Protein AF-A0A925ZMP0-F1 (afdb_monomer_lite)

Radius of gyration: 11.56 Å; chains: 1; bounding box: 27×20×29 Å

Structure (mmCIF, N/CA/C/O backbone):
data_AF-A0A925ZMP0-F1
#
_entry.id   AF-A0A925ZMP0-F1
#
loop_
_atom_site.group_PDB
_atom_site.id
_atom_site.type_symbol
_atom_site.label_atom_id
_atom_site.label_alt_id
_atom_site.label_comp_id
_atom_site.label_asym_id
_atom_site.label_entity_id
_atom_site.label_seq_id
_atom_site.pdbx_PDB_ins_code
_atom_site.Cartn_x
_atom_site.Cartn_y
_atom_site.Cartn_z
_atom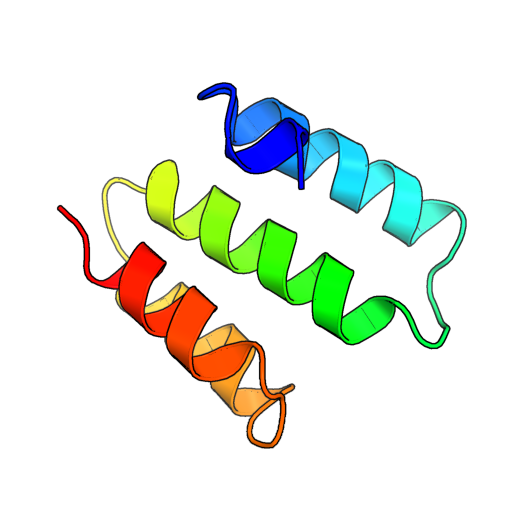_site.occupancy
_atom_site.B_iso_or_equiv
_atom_site.auth_seq_id
_atom_site.auth_comp_id
_atom_site.auth_asym_id
_atom_site.auth_atom_id
_atom_site.pdbx_PDB_model_num
ATOM 1 N N . TRP A 1 1 ? -1.852 10.348 -8.117 1.00 53.75 1 TRP A N 1
ATOM 2 C CA . TRP A 1 1 ? -2.464 9.066 -7.710 1.00 53.75 1 TRP A CA 1
ATOM 3 C C . TRP A 1 1 ? -3.963 9.267 -7.523 1.00 53.75 1 TRP A C 1
ATOM 5 O O . TRP A 1 1 ? -4.446 9.284 -6.398 1.00 53.75 1 TRP A O 1
ATOM 15 N N . THR A 1 2 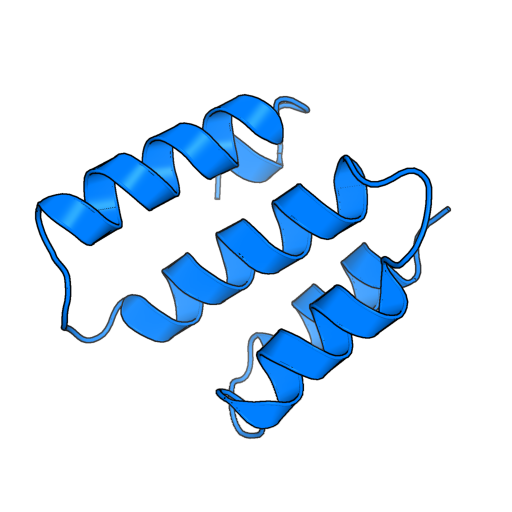? -4.700 9.452 -8.617 1.00 53.03 2 THR A N 1
ATOM 16 C CA . THR A 1 2 ? -6.104 9.896 -8.578 1.00 53.03 2 THR A 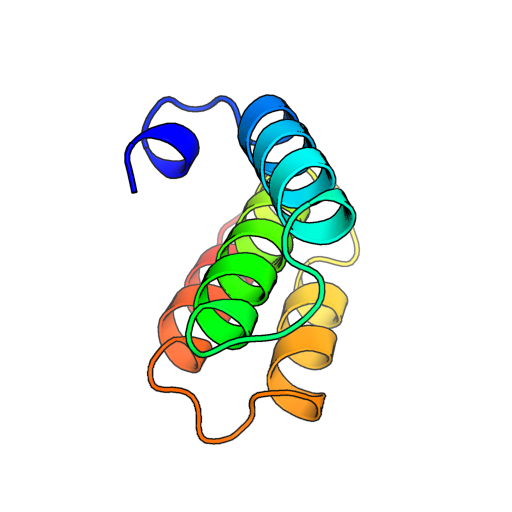CA 1
ATOM 17 C C . THR A 1 2 ? -7.019 8.886 -7.867 1.00 53.03 2 THR A C 1
ATOM 19 O O . THR A 1 2 ? -7.865 9.276 -7.071 1.00 53.03 2 THR A O 1
ATOM 22 N N . ALA A 1 3 ? -6.739 7.583 -8.015 1.00 55.34 3 ALA A N 1
ATOM 23 C CA . ALA A 1 3 ? -7.501 6.503 -7.379 1.00 55.34 3 ALA A CA 1
ATOM 24 C C . ALA A 1 3 ? -7.408 6.455 -5.836 1.00 55.34 3 ALA A C 1
ATOM 26 O O . ALA A 1 3 ? -8.319 5.940 -5.197 1.00 55.34 3 ALA A O 1
ATOM 27 N N . LEU A 1 4 ? -6.339 6.985 -5.220 1.00 58.16 4 LEU A N 1
ATOM 28 C CA . LEU A 1 4 ? -6.251 7.083 -3.752 1.00 58.16 4 LEU A CA 1
ATOM 29 C C . LEU A 1 4 ? -6.889 8.360 -3.196 1.00 58.16 4 LEU A C 1
ATOM 31 O O . LEU A 1 4 ? -7.231 8.401 -2.015 1.00 58.16 4 LEU A O 1
ATOM 35 N N . THR A 1 5 ? -6.993 9.413 -4.004 1.00 57.81 5 THR A N 1
ATOM 36 C CA . THR A 1 5 ? -7.495 10.730 -3.581 1.00 57.81 5 THR A CA 1
ATOM 37 C C . THR A 1 5 ? -9.013 10.859 -3.667 1.00 57.81 5 THR A C 1
ATOM 39 O O . THR A 1 5 ? -9.572 11.678 -2.954 1.00 57.81 5 THR A O 1
ATOM 42 N N . GLU A 1 6 ? -9.695 10.031 -4.462 1.00 55.94 6 GLU A N 1
ATOM 43 C CA . GLU A 1 6 ? -11.157 10.108 -4.646 1.00 55.94 6 GLU A CA 1
ATOM 44 C C . GLU A 1 6 ? -11.976 9.290 -3.629 1.00 55.94 6 GLU A C 1
ATOM 46 O O . GLU A 1 6 ? -13.168 9.073 -3.819 1.00 55.94 6 GLU A O 1
ATOM 51 N N . GLY A 1 7 ? -11.369 8.816 -2.536 1.00 57.25 7 GLY A N 1
ATOM 52 C CA . GLY A 1 7 ? -12.120 8.150 -1.463 1.00 57.25 7 GLY A CA 1
ATOM 53 C C . GLY A 1 7 ? -12.680 6.767 -1.821 1.00 57.25 7 GLY A C 1
ATOM 54 O O . GLY A 1 7 ? -13.555 6.273 -1.118 1.00 57.25 7 GLY A O 1
ATOM 55 N N . VAL A 1 8 ? -12.163 6.107 -2.868 1.00 74.69 8 VAL A N 1
ATOM 56 C CA . VAL A 1 8 ? -12.587 4.748 -3.263 1.00 74.69 8 VAL A CA 1
ATOM 57 C C . VAL A 1 8 ? -11.431 3.743 -3.136 1.00 74.69 8 VAL A C 1
ATOM 59 O O . VAL A 1 8 ? -10.945 3.207 -4.137 1.00 74.69 8 VAL A O 1
ATOM 62 N N . PRO A 1 9 ? -10.942 3.464 -1.915 1.00 77.88 9 PRO A N 1
ATOM 63 C CA . PRO A 1 9 ? -9.804 2.568 -1.715 1.00 77.88 9 PRO A CA 1
ATOM 64 C C . PRO A 1 9 ? -10.055 1.142 -2.243 1.00 77.88 9 PRO A C 1
ATOM 66 O O . PRO A 1 9 ? -9.129 0.497 -2.728 1.00 77.88 9 PRO A O 1
ATOM 69 N N . GLN A 1 10 ? -11.304 0.671 -2.280 1.00 80.94 10 GLN A N 1
ATOM 70 C CA . GLN A 1 10 ? -11.675 -0.603 -2.908 1.00 80.94 10 GLN A CA 1
ATOM 71 C C . GLN A 1 10 ? -11.405 -0.603 -4.421 1.00 80.94 10 GLN A C 1
ATOM 73 O O . GLN A 1 10 ? -10.894 -1.584 -4.959 1.00 80.94 10 GLN A O 1
ATOM 78 N N . ARG A 1 11 ? -11.677 0.513 -5.109 1.00 84.06 11 ARG A N 1
ATOM 79 C CA . ARG A 1 11 ? -11.378 0.663 -6.541 1.00 84.06 11 ARG A CA 1
ATOM 80 C C . ARG A 1 11 ? -9.874 0.718 -6.787 1.00 84.06 11 ARG A C 1
ATOM 82 O O . ARG A 1 11 ? -9.399 0.147 -7.764 1.00 84.06 11 ARG A O 1
ATOM 89 N N . ALA A 1 12 ? -9.111 1.342 -5.889 1.00 85.56 12 ALA A N 1
ATOM 90 C CA . ALA A 1 12 ? -7.652 1.321 -5.967 1.00 85.56 12 ALA A CA 1
ATOM 91 C C . ALA A 1 12 ? -7.096 -0.113 -5.880 1.00 85.56 12 ALA A C 1
ATOM 93 O O . ALA A 1 12 ? -6.209 -0.465 -6.654 1.00 85.56 12 ALA A O 1
ATOM 94 N N . LEU A 1 13 ? -7.655 -0.962 -5.008 1.00 88.06 13 LEU A N 1
ATOM 95 C CA . LEU A 1 13 ? -7.270 -2.376 -4.925 1.00 88.06 13 LEU A CA 1
ATOM 96 C C . LEU A 1 13 ? -7.594 -3.150 -6.209 1.00 88.06 13 LEU A C 1
ATOM 98 O O . LEU A 1 13 ? -6.768 -3.945 -6.649 1.00 88.06 13 LEU A O 1
ATOM 102 N N . GLN A 1 14 ? -8.750 -2.893 -6.829 1.00 87.81 14 GLN A N 1
ATOM 103 C CA . GLN A 1 14 ? -9.124 -3.518 -8.104 1.00 87.81 14 GLN A CA 1
ATOM 104 C C . GLN A 1 14 ? -8.167 -3.129 -9.236 1.00 87.81 14 GLN A C 1
ATOM 106 O O . GLN A 1 14 ? -7.670 -4.001 -9.943 1.00 87.81 14 GLN A O 1
ATOM 111 N N . VAL A 1 15 ? -7.853 -1.837 -9.372 1.00 87.81 15 VAL A N 1
ATOM 112 C CA . VAL A 1 15 ? -6.928 -1.346 -10.408 1.00 87.81 15 VAL A CA 1
ATOM 113 C C . VAL A 1 15 ? -5.518 -1.904 -10.202 1.00 87.81 15 VAL A C 1
ATOM 115 O O . VAL A 1 15 ? -4.851 -2.281 -11.163 1.00 87.81 15 VAL A O 1
ATOM 118 N N . VAL A 1 16 ? -5.060 -2.005 -8.951 1.00 90.12 16 VAL A N 1
ATOM 119 C CA . VAL A 1 16 ? -3.769 -2.632 -8.638 1.00 90.12 16 VAL A CA 1
ATOM 120 C C . VAL A 1 16 ? -3.763 -4.122 -8.989 1.00 90.12 16 VAL A C 1
ATOM 122 O O . VAL A 1 16 ? -2.757 -4.604 -9.511 1.00 90.12 16 VAL A O 1
ATOM 125 N N . ALA A 1 17 ? -4.853 -4.845 -8.727 1.00 90.00 17 ALA A N 1
ATOM 126 C CA . ALA A 1 17 ? -4.967 -6.254 -9.095 1.00 90.00 17 ALA A CA 1
ATOM 127 C C . ALA A 1 17 ? -4.899 -6.442 -10.619 1.00 90.00 17 ALA A C 1
ATOM 129 O O . ALA A 1 17 ? -4.057 -7.201 -11.087 1.00 90.00 17 ALA A O 1
ATOM 130 N N . GLU A 1 18 ? -5.670 -5.668 -11.393 1.00 90.25 18 GLU A N 1
ATOM 131 C CA . GLU A 1 18 ? -5.614 -5.718 -12.863 1.00 90.25 18 GLU A CA 1
ATOM 132 C C . GLU A 1 18 ? -4.203 -5.407 -13.384 1.00 90.25 18 GLU A C 1
ATOM 134 O O . GLU A 1 18 ? -3.674 -6.101 -14.256 1.00 90.25 18 GLU A O 1
ATOM 139 N N . HIS A 1 19 ? -3.557 -4.377 -12.829 1.00 90.19 19 HIS A N 1
ATOM 140 C CA . HIS A 1 19 ? -2.194 -4.035 -13.216 1.00 90.19 19 HIS A CA 1
ATOM 141 C C . HIS A 1 19 ? -1.216 -5.166 -12.888 1.00 90.19 19 HIS A C 1
ATOM 143 O O . HIS A 1 19 ? -0.299 -5.412 -13.664 1.00 90.19 19 HIS A O 1
ATOM 149 N N . ARG A 1 20 ? -1.362 -5.845 -11.745 1.00 92.06 20 ARG A N 1
ATOM 150 C CA . ARG A 1 20 ? -0.498 -6.974 -11.380 1.00 92.06 20 ARG A CA 1
ATOM 151 C C . ARG A 1 20 ? -0.650 -8.136 -12.359 1.00 92.06 20 ARG A C 1
ATOM 153 O O . ARG A 1 20 ? 0.364 -8.709 -12.735 1.00 92.06 20 ARG A O 1
ATOM 160 N N . ASP A 1 21 ? -1.868 -8.440 -12.793 1.00 91.81 21 ASP A N 1
ATOM 161 C CA . ASP A 1 21 ? -2.121 -9.548 -13.722 1.00 91.81 21 ASP A CA 1
ATOM 162 C C . ASP A 1 21 ? -1.527 -9.282 -15.111 1.00 91.81 21 ASP A C 1
ATOM 164 O O . ASP A 1 21 ? -1.027 -10.191 -15.771 1.00 91.81 21 ASP A O 1
ATOM 168 N N . ARG A 1 22 ? -1.549 -8.020 -15.557 1.00 89.62 22 ARG A N 1
ATOM 169 C CA . ARG A 1 22 ? -1.028 -7.614 -16.874 1.00 89.62 22 ARG A CA 1
ATOM 170 C C . ARG A 1 22 ? 0.468 -7.301 -16.864 1.00 89.62 22 ARG A C 1
ATOM 172 O O . ARG A 1 22 ? 1.137 -7.473 -17.879 1.00 89.62 22 ARG A O 1
ATOM 179 N N . PHE A 1 23 ? 0.973 -6.818 -15.732 1.00 87.81 23 PHE A N 1
ATOM 180 C CA . PHE A 1 23 ? 2.337 -6.330 -15.538 1.00 87.81 23 PHE A CA 1
ATOM 181 C C . PHE A 1 23 ? 2.834 -6.787 -14.161 1.00 87.81 23 PHE A C 1
ATOM 183 O O . PHE A 1 23 ? 2.885 -6.013 -13.194 1.00 87.81 23 PHE A O 1
ATOM 190 N N . ALA A 1 24 ? 3.141 -8.082 -14.067 1.00 86.31 24 ALA A N 1
ATOM 191 C CA . ALA A 1 24 ? 3.597 -8.709 -12.829 1.00 86.31 24 ALA A CA 1
ATOM 192 C C . ALA A 1 24 ? 4.889 -8.053 -12.317 1.00 86.31 24 ALA A C 1
ATOM 194 O O . ALA A 1 24 ? 4.959 -7.667 -11.143 1.00 86.31 24 ALA A O 1
ATOM 195 N N . ASP A 1 25 ? 5.825 -7.814 -13.238 1.00 89.00 25 ASP A N 1
ATOM 196 C CA . ASP A 1 25 ? 7.155 -7.264 -12.991 1.00 89.00 25 ASP A CA 1
ATOM 197 C C . ASP A 1 25 ? 7.352 -5.897 -13.658 1.00 89.00 25 ASP A C 1
ATOM 199 O O . ASP A 1 25 ? 6.653 -5.524 -14.603 1.00 89.00 25 ASP A O 1
ATOM 203 N N . GLY A 1 26 ? 8.341 -5.147 -13.171 1.00 88.38 26 GLY A N 1
ATOM 204 C CA . GLY A 1 26 ? 8.765 -3.880 -13.759 1.00 88.38 26 GLY A CA 1
ATOM 205 C C . GLY A 1 26 ? 9.028 -2.788 -12.728 1.00 88.38 26 GLY A C 1
ATOM 206 O O . GLY A 1 26 ? 8.853 -2.970 -11.524 1.00 88.38 26 GLY A O 1
ATOM 207 N N . ALA A 1 27 ? 9.432 -1.617 -13.217 1.00 88.50 27 ALA A N 1
ATOM 208 C CA . ALA A 1 27 ? 9.837 -0.494 -12.371 1.00 88.50 27 ALA A CA 1
ATOM 209 C C . ALA A 1 27 ? 8.711 0.063 -11.478 1.00 88.50 27 ALA A C 1
ATOM 211 O O . ALA A 1 27 ? 9.011 0.723 -10.496 1.00 88.50 27 ALA A O 1
ATOM 212 N N . LEU A 1 28 ? 7.440 -0.218 -11.796 1.00 89.94 28 LEU A N 1
ATOM 213 C CA . LEU A 1 28 ? 6.264 0.276 -11.063 1.00 89.94 28 LEU A CA 1
ATOM 214 C C . LEU A 1 28 ? 5.776 -0.672 -9.955 1.00 89.94 28 LEU A C 1
ATOM 216 O O . LEU A 1 28 ? 4.724 -0.441 -9.353 1.00 89.94 28 LEU A O 1
ATOM 220 N N . VAL A 1 29 ? 6.490 -1.774 -9.710 1.00 91.94 29 VAL A N 1
ATOM 221 C CA . VAL A 1 29 ? 6.154 -2.733 -8.647 1.00 91.94 29 VAL A CA 1
ATOM 222 C C . VAL A 1 29 ? 6.094 -2.058 -7.264 1.00 91.94 29 VAL A C 1
ATOM 224 O O . VAL A 1 29 ? 5.080 -2.254 -6.585 1.00 91.94 29 VAL A O 1
ATOM 227 N N . PRO A 1 30 ? 7.079 -1.233 -6.845 1.00 91.75 30 PRO A N 1
ATOM 228 C CA . PRO A 1 30 ? 7.035 -0.566 -5.542 1.00 91.75 30 PRO A CA 1
ATOM 229 C C . PRO A 1 30 ? 5.847 0.394 -5.402 1.00 91.75 30 PRO A C 1
ATOM 231 O O . PRO A 1 30 ? 5.158 0.384 -4.382 1.00 91.75 30 PRO A O 1
ATOM 234 N N . GLU A 1 31 ? 5.547 1.183 -6.436 1.00 92.25 31 GLU A N 1
ATOM 235 C CA . GLU A 1 31 ? 4.408 2.104 -6.468 1.00 92.25 31 GLU A CA 1
ATOM 236 C C . GLU A 1 31 ? 3.087 1.353 -6.355 1.00 92.25 31 GLU A C 1
ATOM 238 O O . GLU A 1 31 ? 2.230 1.720 -5.551 1.00 92.25 31 GLU A O 1
ATOM 243 N N . ARG A 1 32 ? 2.926 0.276 -7.125 1.00 93.94 32 ARG A N 1
ATOM 244 C CA . ARG A 1 32 ? 1.735 -0.576 -7.090 1.00 93.94 32 ARG A CA 1
ATOM 245 C C . ARG A 1 32 ? 1.520 -1.174 -5.700 1.00 93.94 32 ARG A C 1
ATOM 247 O O . ARG A 1 32 ? 0.403 -1.141 -5.178 1.00 93.94 32 ARG A O 1
ATOM 254 N N . ASP A 1 33 ? 2.572 -1.714 -5.096 1.00 93.44 33 ASP A N 1
ATOM 255 C CA . ASP A 1 33 ? 2.482 -2.325 -3.773 1.00 93.44 33 ASP A CA 1
ATOM 256 C C . ASP A 1 33 ? 2.210 -1.272 -2.684 1.00 93.44 33 ASP A C 1
ATOM 258 O O . ASP A 1 33 ? 1.428 -1.535 -1.767 1.00 93.44 33 ASP A O 1
ATOM 262 N N . ALA A 1 34 ? 2.743 -0.055 -2.829 1.00 93.31 34 ALA A N 1
ATOM 263 C CA . ALA A 1 34 ? 2.431 1.072 -1.953 1.00 93.31 34 ALA A CA 1
ATOM 264 C C . ALA A 1 34 ? 0.965 1.529 -2.092 1.00 93.31 34 ALA A C 1
ATOM 266 O O . ALA A 1 34 ? 0.311 1.759 -1.073 1.00 93.31 34 ALA A O 1
ATOM 267 N N . ILE A 1 35 ? 0.406 1.600 -3.316 1.00 92.44 35 ILE A N 1
ATOM 268 C CA . ILE A 1 35 ?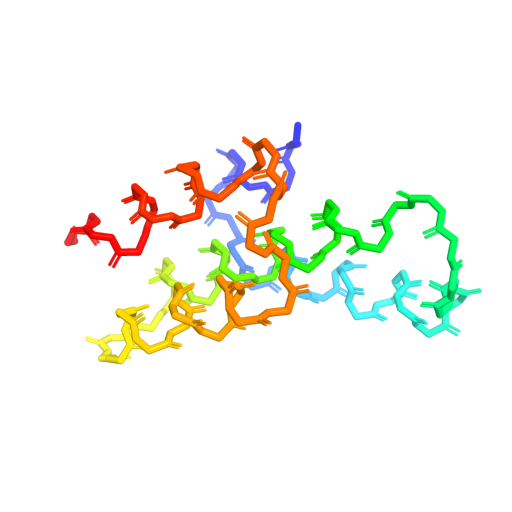 -1.036 1.852 -3.538 1.00 92.44 35 ILE A CA 1
ATOM 269 C C . ILE A 1 35 ? -1.862 0.820 -2.779 1.00 92.44 35 ILE A C 1
ATOM 271 O O . ILE A 1 35 ? -2.788 1.187 -2.054 1.00 92.44 35 ILE A O 1
ATOM 275 N N . ALA A 1 36 ? -1.523 -0.461 -2.926 1.00 91.94 36 ALA A N 1
ATOM 276 C CA . ALA A 1 36 ? -2.261 -1.533 -2.277 1.00 91.94 36 ALA A CA 1
ATOM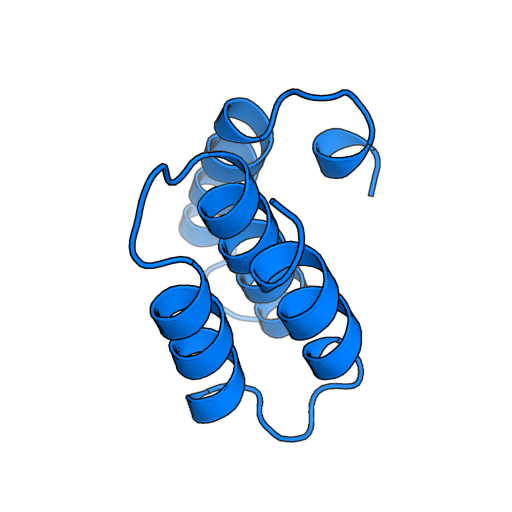 277 C C . ALA A 1 36 ? -2.169 -1.459 -0.750 1.00 91.94 36 ALA A C 1
ATOM 279 O O . ALA A 1 36 ? -3.184 -1.628 -0.080 1.00 91.94 36 ALA A O 1
ATOM 280 N N . ALA A 1 37 ? -0.982 -1.200 -0.196 1.00 93.00 37 ALA A N 1
ATOM 281 C CA . ALA A 1 37 ? -0.790 -1.067 1.245 1.00 93.00 37 ALA A CA 1
ATOM 282 C C . ALA A 1 37 ? -1.622 0.093 1.814 1.00 93.00 37 ALA A C 1
ATOM 284 O O . ALA A 1 37 ? -2.399 -0.112 2.744 1.00 93.00 37 ALA A O 1
ATOM 285 N N . ILE A 1 38 ? -1.551 1.274 1.191 1.00 91.62 38 ILE A N 1
ATOM 286 C CA . ILE A 1 38 ? -2.321 2.452 1.615 1.00 91.62 38 ILE A CA 1
ATOM 287 C C . ILE A 1 38 ? -3.828 2.193 1.512 1.00 91.62 38 ILE A C 1
ATOM 289 O O . ILE A 1 38 ? -4.577 2.499 2.440 1.00 91.62 38 ILE A O 1
ATOM 293 N N . ALA A 1 39 ? -4.289 1.609 0.404 1.00 90.75 39 ALA A N 1
ATOM 294 C CA . ALA A 1 39 ? -5.701 1.296 0.222 1.00 90.75 39 ALA A CA 1
ATOM 295 C C . ALA A 1 39 ? -6.200 0.291 1.273 1.00 90.75 39 ALA A C 1
ATOM 297 O O . ALA A 1 39 ? -7.252 0.519 1.868 1.00 90.75 39 ALA A O 1
ATOM 298 N N . ARG A 1 40 ? -5.422 -0.765 1.567 1.00 90.81 40 ARG A N 1
ATOM 299 C CA . ARG A 1 40 ? -5.745 -1.727 2.634 1.00 90.81 40 ARG A CA 1
ATOM 300 C C . ARG A 1 40 ? -5.823 -1.046 3.991 1.00 90.81 40 ARG A C 1
ATOM 302 O O . ARG A 1 40 ? -6.809 -1.253 4.687 1.00 90.81 40 ARG A O 1
ATOM 309 N N . CYS A 1 41 ? -4.845 -0.208 4.332 1.00 91.12 41 CYS A N 1
ATOM 310 C CA . CYS A 1 41 ? -4.832 0.532 5.591 1.00 91.12 41 CYS A CA 1
ATOM 311 C C . CYS A 1 41 ? -6.075 1.405 5.773 1.00 91.12 41 CYS A C 1
ATOM 31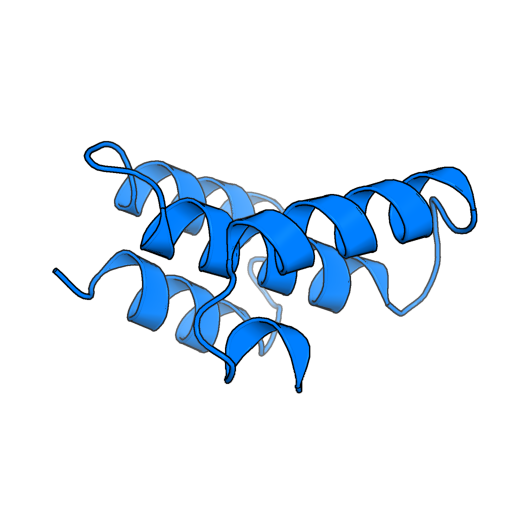3 O O . CYS A 1 41 ? -6.690 1.370 6.831 1.00 91.12 41 CYS A O 1
ATOM 315 N N . ARG A 1 42 ? -6.521 2.086 4.715 1.00 87.94 42 ARG A N 1
ATOM 316 C CA . ARG A 1 42 ? -7.726 2.928 4.755 1.00 87.94 42 ARG A CA 1
ATOM 317 C C . ARG A 1 42 ? -9.037 2.146 4.844 1.00 87.94 42 ARG A C 1
ATOM 319 O O . ARG A 1 42 ? -10.024 2.676 5.335 1.00 87.94 42 ARG A O 1
ATOM 326 N N . THR A 1 43 ? -9.075 0.906 4.355 1.00 86.75 43 THR A N 1
ATOM 327 C CA . THR A 1 43 ? -10.287 0.059 4.410 1.00 86.75 43 THR A CA 1
ATOM 328 C C . THR A 1 43 ? -10.348 -0.866 5.615 1.00 86.75 43 THR A C 1
ATOM 330 O O . THR A 1 43 ? -11.423 -1.351 5.957 1.00 86.75 43 THR A O 1
ATOM 333 N N . ALA A 1 44 ? -9.206 -1.177 6.223 1.00 83.69 44 ALA A N 1
ATOM 334 C CA . ALA A 1 44 ? -9.142 -2.148 7.298 1.00 83.69 44 ALA A CA 1
ATOM 335 C C . ALA A 1 44 ? -9.612 -1.515 8.613 1.00 83.69 44 ALA A C 1
ATOM 337 O O . ALA A 1 44 ? -9.130 -0.456 9.010 1.00 83.69 44 ALA A O 1
ATOM 338 N N . ALA A 1 45 ? -10.528 -2.185 9.312 1.00 73.00 45 ALA A N 1
ATOM 339 C CA . ALA A 1 45 ? -10.923 -1.802 10.668 1.00 73.00 45 ALA A CA 1
ATOM 340 C C . ALA A 1 45 ? -9.843 -2.161 11.706 1.00 73.00 45 ALA A C 1
ATOM 342 O O . ALA A 1 45 ? -9.741 -1.524 12.746 1.00 73.00 45 ALA A O 1
ATOM 343 N N . THR A 1 46 ? -9.020 -3.177 11.423 1.00 84.31 46 THR A N 1
ATOM 344 C CA . THR A 1 46 ? -7.946 -3.663 12.300 1.00 84.31 46 THR A CA 1
ATOM 345 C C . THR A 1 46 ? -6.721 -4.072 11.479 1.00 84.31 46 THR A C 1
ATOM 347 O O . THR A 1 46 ? -6.809 -4.311 10.276 1.00 84.31 46 THR A O 1
ATOM 350 N N . GLY A 1 47 ? -5.546 -4.142 12.112 1.00 84.19 47 GLY A N 1
ATOM 351 C CA . GLY A 1 47 ? -4.330 -4.653 11.462 1.00 84.19 47 GLY A CA 1
ATOM 352 C C . GLY A 1 47 ? -3.664 -3.701 10.459 1.00 84.19 47 GLY A C 1
ATOM 353 O O . GLY A 1 47 ? -2.848 -4.151 9.657 1.00 84.19 47 GLY A O 1
ATOM 354 N N . ARG A 1 48 ? -3.968 -2.395 10.506 1.00 89.06 48 ARG A N 1
ATOM 355 C CA . ARG A 1 48 ? -3.347 -1.372 9.639 1.00 89.06 48 ARG A CA 1
ATOM 356 C C . ARG A 1 48 ? -1.820 -1.345 9.779 1.00 89.06 48 ARG A C 1
ATOM 358 O O . ARG A 1 48 ? -1.115 -1.372 8.774 1.00 89.06 48 ARG A O 1
ATOM 365 N N . ALA A 1 49 ? -1.305 -1.419 11.009 1.00 88.44 49 ALA A N 1
ATOM 366 C CA . ALA A 1 49 ? 0.135 -1.478 11.278 1.00 88.44 49 ALA A CA 1
ATOM 367 C C . ALA A 1 49 ? 0.820 -2.663 10.571 1.00 88.44 49 ALA A C 1
ATOM 369 O O . ALA A 1 49 ? 1.826 -2.478 9.889 1.00 88.44 49 ALA A O 1
ATOM 370 N N . ALA A 1 50 ? 0.215 -3.855 10.623 1.00 90.50 50 ALA A N 1
ATOM 371 C CA . ALA A 1 50 ? 0.751 -5.048 9.967 1.00 90.50 50 ALA A CA 1
ATOM 372 C C . ALA A 1 50 ? 0.827 -4.905 8.433 1.00 90.50 50 ALA A C 1
ATOM 374 O O . ALA A 1 50 ? 1.713 -5.480 7.800 1.00 90.50 50 ALA A O 1
ATOM 375 N N . GLN A 1 51 ? -0.070 -4.124 7.817 1.00 88.69 51 GLN A N 1
ATOM 376 C CA . GLN A 1 51 ? -0.002 -3.821 6.381 1.00 88.69 51 GLN A CA 1
ATOM 377 C C . GLN A 1 51 ? 1.177 -2.895 6.055 1.00 88.69 51 GLN A C 1
ATOM 379 O O . GLN A 1 51 ? 1.885 -3.127 5.073 1.00 88.69 51 GLN A O 1
ATOM 384 N N . GLY A 1 52 ? 1.419 -1.883 6.894 1.00 91.19 52 GLY A N 1
ATOM 385 C CA . GLY A 1 52 ? 2.585 -1.008 6.769 1.00 91.19 52 GLY A CA 1
ATOM 386 C C . GLY A 1 52 ? 3.903 -1.766 6.948 1.00 91.19 52 GLY A C 1
ATOM 387 O O . GLY A 1 52 ? 4.821 -1.617 6.143 1.00 91.19 52 GLY A O 1
ATOM 388 N N . GLU A 1 53 ? 3.975 -2.652 7.942 1.00 93.06 53 GLU A N 1
ATOM 389 C CA . GLU A 1 53 ? 5.130 -3.529 8.166 1.00 93.06 53 GLU A CA 1
ATOM 390 C C . GLU A 1 53 ? 5.367 -4.494 7.002 1.00 93.06 53 GLU A C 1
ATOM 392 O O . GLU A 1 53 ? 6.510 -4.719 6.604 1.00 93.06 53 GLU A O 1
ATOM 397 N N . ALA A 1 54 ? 4.303 -5.049 6.413 1.00 93.31 54 ALA A N 1
ATOM 398 C CA . ALA A 1 54 ? 4.429 -5.926 5.255 1.00 93.31 54 ALA A CA 1
ATOM 399 C C . ALA A 1 54 ? 5.076 -5.207 4.063 1.00 93.31 54 ALA A C 1
ATOM 401 O O . ALA A 1 54 ? 5.949 -5.787 3.418 1.00 93.31 54 ALA A O 1
ATOM 402 N N . PHE A 1 55 ? 4.704 -3.947 3.810 1.00 94.88 55 PHE A N 1
ATOM 403 C CA . PHE A 1 55 ? 5.369 -3.125 2.799 1.00 94.88 55 PHE A CA 1
ATOM 404 C C . PHE A 1 55 ? 6.833 -2.861 3.174 1.00 94.88 55 PHE A C 1
ATOM 406 O O . PHE A 1 55 ? 7.716 -3.077 2.351 1.00 94.88 55 PHE A O 1
ATOM 413 N N . ALA A 1 56 ? 7.102 -2.479 4.426 1.00 95.25 56 ALA A N 1
ATOM 414 C CA . ALA A 1 56 ? 8.452 -2.181 4.906 1.00 95.25 56 ALA A CA 1
ATOM 415 C C . ALA A 1 56 ? 9.424 -3.365 4.778 1.00 95.25 56 ALA A C 1
ATOM 417 O O . ALA A 1 56 ? 10.593 -3.166 4.468 1.00 95.25 56 ALA A O 1
ATOM 418 N N . ARG A 1 57 ? 8.953 -4.603 4.981 1.00 96.06 57 ARG A N 1
ATOM 419 C CA . ARG A 1 57 ? 9.789 -5.806 4.823 1.00 96.06 57 ARG A CA 1
ATOM 420 C C . ARG A 1 57 ? 10.231 -6.055 3.383 1.00 96.06 57 ARG A C 1
ATOM 422 O O . ARG A 1 57 ? 11.287 -6.640 3.181 1.00 96.06 57 ARG A O 1
ATOM 429 N N . ILE A 1 58 ? 9.413 -5.669 2.406 1.00 93.88 58 ILE A N 1
ATOM 430 C CA . ILE A 1 58 ? 9.674 -5.919 0.981 1.00 93.88 58 ILE A CA 1
ATOM 431 C C . ILE A 1 58 ? 10.388 -4.718 0.346 1.00 93.88 58 ILE A C 1
ATOM 433 O O . ILE A 1 58 ? 11.293 -4.892 -0.461 1.00 93.88 58 ILE A O 1
ATOM 437 N N . HIS A 1 59 ? 9.997 -3.504 0.738 1.00 94.31 59 HIS A N 1
ATOM 438 C CA . HIS A 1 59 ? 10.371 -2.235 0.109 1.00 94.31 59 HIS A CA 1
ATOM 439 C C . HIS A 1 59 ? 10.994 -1.262 1.126 1.00 94.31 59 HIS A C 1
ATOM 441 O O . HIS A 1 59 ? 10.658 -0.079 1.147 1.00 94.31 59 HIS A O 1
ATOM 447 N N . GLY A 1 60 ? 11.871 -1.762 2.004 1.00 90.88 60 GLY A N 1
ATOM 448 C CA . GLY A 1 60 ? 12.432 -1.006 3.137 1.00 90.88 60 GLY A CA 1
ATOM 449 C C . GLY A 1 60 ? 13.197 0.265 2.753 1.00 90.88 60 GLY A C 1
ATOM 450 O O . GLY A 1 60 ? 13.095 1.267 3.454 1.00 90.88 60 GLY A O 1
ATOM 451 N N . ASP A 1 61 ? 13.871 0.255 1.603 1.00 92.38 61 ASP A N 1
ATOM 452 C CA . ASP A 1 61 ? 14.619 1.407 1.079 1.00 92.38 61 ASP A CA 1
ATOM 453 C C . ASP A 1 61 ? 13.779 2.283 0.131 1.00 92.38 61 ASP A C 1
ATOM 455 O O . ASP A 1 61 ? 14.282 3.217 -0.495 1.00 92.38 61 ASP A O 1
ATOM 459 N N . SER A 1 62 ? 12.483 1.981 -0.021 1.00 91.75 62 SER A N 1
ATOM 460 C CA . SER A 1 62 ? 11.612 2.732 -0.920 1.00 91.75 62 SER A CA 1
ATOM 461 C C . SER A 1 62 ? 11.307 4.120 -0.353 1.00 91.75 62 SER A C 1
ATOM 463 O O . SER A 1 62 ? 10.857 4.232 0.792 1.00 91.75 62 SER A O 1
ATOM 465 N N . PRO A 1 63 ? 11.387 5.188 -1.170 1.00 92.94 63 PRO A N 1
ATOM 466 C CA . PRO A 1 63 ? 10.948 6.522 -0.758 1.00 92.94 63 PRO A CA 1
ATOM 467 C C . PRO A 1 63 ? 9.442 6.586 -0.437 1.00 92.94 63 PRO A C 1
ATOM 469 O O . PRO A 1 63 ? 8.966 7.566 0.132 1.00 92.94 63 PRO A O 1
ATOM 472 N N . LEU A 1 64 ? 8.670 5.549 -0.789 1.00 94.00 64 LEU A N 1
ATOM 473 C CA . LEU A 1 64 ? 7.239 5.447 -0.500 1.00 94.00 64 LEU A CA 1
ATOM 474 C C . LEU A 1 64 ? 6.943 4.949 0.920 1.00 94.00 64 LEU A C 1
ATOM 476 O O . LEU A 1 64 ? 5.793 5.034 1.354 1.00 94.00 64 LEU A O 1
ATOM 480 N N . LEU A 1 65 ? 7.947 4.452 1.650 1.00 94.06 65 LEU A N 1
ATOM 481 C CA . LEU A 1 65 ? 7.761 3.845 2.968 1.00 94.06 65 LEU A CA 1
ATOM 482 C C . LEU A 1 65 ? 7.098 4.800 3.968 1.00 94.06 65 LEU A C 1
ATOM 484 O O . LEU A 1 65 ? 6.116 4.430 4.610 1.00 94.06 65 LEU A O 1
ATOM 488 N N . GLU A 1 66 ? 7.577 6.041 4.057 1.00 92.62 66 GLU A N 1
ATOM 489 C CA . GLU A 1 66 ? 7.010 7.047 4.968 1.00 92.62 66 GLU A CA 1
ATOM 490 C C . GLU A 1 66 ? 5.548 7.366 4.633 1.00 92.62 66 GLU A C 1
ATOM 492 O O . GLU A 1 66 ? 4.704 7.498 5.521 1.00 92.62 66 GLU A O 1
ATOM 497 N N . ARG A 1 67 ? 5.203 7.385 3.341 1.00 91.25 67 ARG A N 1
ATOM 498 C CA . ARG A 1 67 ? 3.822 7.599 2.895 1.00 91.25 67 ARG A CA 1
ATOM 499 C C . ARG A 1 67 ? 2.907 6.439 3.288 1.00 91.25 67 ARG A C 1
ATOM 501 O O . ARG A 1 67 ? 1.772 6.675 3.699 1.00 91.25 67 ARG A O 1
ATOM 508 N N . VAL A 1 68 ? 3.381 5.199 3.156 1.00 93.19 68 VAL A N 1
ATOM 509 C CA . VAL A 1 68 ? 2.629 4.008 3.575 1.00 93.19 68 VAL A CA 1
ATOM 510 C C . VAL A 1 68 ? 2.436 4.011 5.091 1.00 93.19 68 VAL A C 1
ATOM 512 O O . VAL A 1 68 ? 1.314 3.828 5.552 1.00 93.19 68 VAL A O 1
ATOM 515 N N . ARG A 1 69 ? 3.494 4.284 5.867 1.00 92.50 69 ARG A N 1
ATOM 516 C CA . ARG A 1 69 ? 3.425 4.372 7.336 1.00 92.50 69 ARG A CA 1
ATOM 517 C C . ARG A 1 69 ? 2.402 5.396 7.803 1.00 92.50 69 ARG A C 1
ATOM 519 O O . ARG A 1 69 ? 1.555 5.053 8.621 1.00 92.50 69 ARG A O 1
ATOM 526 N N . SER A 1 70 ? 2.445 6.605 7.244 1.00 91.25 70 SER A N 1
ATOM 527 C CA . SER A 1 70 ? 1.489 7.665 7.568 1.00 91.25 70 SER A CA 1
ATOM 528 C C . SER A 1 70 ? 0.049 7.199 7.339 1.00 91.25 70 SER A C 1
ATOM 530 O O . SER A 1 70 ? -0.743 7.221 8.273 1.00 91.25 70 SER A O 1
ATOM 532 N N . ALA A 1 71 ? -0.269 6.648 6.165 1.00 89.81 71 ALA A N 1
ATOM 533 C CA . ALA A 1 71 ? -1.628 6.191 5.867 1.00 89.81 71 ALA A CA 1
ATOM 534 C C . ALA A 1 71 ? -2.109 5.006 6.727 1.00 89.81 71 ALA A C 1
ATOM 536 O O . ALA A 1 71 ? -3.309 4.773 6.838 1.00 89.81 71 ALA A O 1
ATOM 537 N N . CYS A 1 72 ? -1.187 4.220 7.283 1.00 90.19 72 CYS A N 1
ATOM 538 C CA . CYS A 1 72 ? -1.495 3.091 8.160 1.00 90.19 72 CYS A CA 1
ATOM 539 C C . CYS A 1 72 ? -1.578 3.468 9.643 1.00 90.19 72 CYS A C 1
ATOM 541 O O . CYS A 1 72 ? -2.027 2.643 10.438 1.00 90.19 72 CYS A O 1
ATOM 543 N N . ALA A 1 73 ? -1.155 4.683 9.997 1.00 87.62 73 ALA A N 1
ATOM 544 C CA . ALA A 1 73 ? -1.266 5.253 11.333 1.00 87.62 73 ALA A CA 1
ATOM 545 C C . ALA A 1 73 ? -2.492 6.171 11.496 1.00 87.62 73 ALA A C 1
ATOM 547 O O . ALA A 1 73 ? -2.893 6.427 12.625 1.00 87.62 73 ALA A O 1
ATOM 548 N N . GLU A 1 74 ? -3.082 6.661 10.399 1.00 69.19 74 GLU A N 1
ATOM 549 C CA . GLU A 1 74 ? -4.329 7.438 10.435 1.00 69.19 74 GLU A CA 1
ATOM 550 C C . GLU A 1 74 ? -5.509 6.556 10.899 1.00 69.19 74 GLU A C 1
ATOM 552 O O . GLU A 1 74 ? -5.641 5.418 10.433 1.00 69.19 74 GLU A O 1
ATOM 557 N N . GLU A 1 75 ? -6.330 7.072 11.829 1.00 52.41 75 GLU A N 1
ATOM 558 C CA . GLU A 1 75 ? -7.526 6.443 12.440 1.00 52.41 75 GLU A CA 1
ATOM 559 C C . GLU A 1 75 ? -8.813 6.685 11.636 1.00 52.41 75 GLU A C 1
ATOM 561 O O . GLU A 1 75 ? -9.090 7.847 11.272 1.00 52.41 75 GLU A O 1
#

Foldseek 3Di:
DVCLVVPCLVVLLVVLVVCCVVDVDDPCVLVSLLSNLLSCLQPDPDCLVVSLVVSCVVQVVPPSSVVSNVSSPDD

Sequence (75 aa):
WTALTEGVPQRALQVVAEHRDRFADGALVPERDAIAAIARCRTAATGRAAQGEAFARIHGDSPLLERVRSACAEE

Secondary structure (DSSP, 8-state):
-HHHHTT-HHHHHHHHHHHHHH-SSSTTHHHHHHHHHHHHHHH-SS-HHHHHHHHHHHSTT-TTHHHHHHHHH--

pLDDT: mean 85.8, std 11.53, range [52.41, 96.06]